Protein AF-A0A940DN61-F1 (afdb_monomer_lite)

Radius of gyration: 21.26 Å; chains: 1; bounding box: 75×39×38 Å

Organism: NCBI:txid2840765

Sequence (126 aa):
MKKNVLFRLLSAAACILMSAGCATTTDKINSLVDEAVENSGNLTPEEWAQRDSLLEEYLLEYESDQESYTPEEQEAIDKALGRYYGAQMREGIEQTKRGVQEFMERLPGFIDGFMEGVGMPLDSLQ

Secondary structure (DSSP, 8-state):
------------------------HHHHHHHHHHHHHHTGGG--HHHHHHHHHHHHHHHHHHHHTGGGS-HHHHHHHHHHHHHHHHHHHHTTPPP-HHHHHHHHTT-HHHHHHHHHHHT--GGGG-

pLDDT: mean 78.28, std 18.87, range [35.09, 95.62]

Structure (mmCIF, N/CA/C/O backbone):
data_AF-A0A940DN61-F1
#
_entry.id   AF-A0A940DN61-F1
#
loop_
_atom_site.group_PDB
_atom_site.id
_atom_site.type_symbol
_atom_site.label_atom_id
_atom_site.label_alt_id
_atom_site.label_comp_id
_atom_site.label_asym_id
_atom_site.label_entity_id
_atom_site.label_seq_id
_atom_site.pdbx_PDB_ins_code
_atom_site.Cartn_x
_atom_site.Cartn_y
_atom_site.Cartn_z
_atom_site.occupancy
_atom_site.B_iso_or_equiv
_atom_site.auth_seq_id
_atom_site.auth_comp_id
_atom_site.auth_asym_id
_atom_site.auth_atom_id
_atom_site.pdbx_PDB_model_num
ATOM 1 N N . MET A 1 1 ? -63.124 -27.432 20.016 1.00 35.09 1 MET A N 1
ATOM 2 C CA . MET A 1 1 ? -62.157 -28.515 20.306 1.00 35.09 1 MET A CA 1
ATOM 3 C C . MET A 1 1 ? -60.890 -28.270 19.494 1.00 35.09 1 MET A C 1
ATOM 5 O O . MET A 1 1 ? -61.020 -28.265 18.286 1.00 35.09 1 MET A O 1
ATOM 9 N N . LYS A 1 2 ? -59.735 -28.106 20.177 1.00 38.88 2 LYS A N 1
ATOM 10 C CA . LYS A 1 2 ? -58.353 -28.499 19.779 1.00 38.88 2 LYS A CA 1
ATOM 11 C C . LYS A 1 2 ? -57.810 -27.900 18.450 1.00 38.88 2 LYS A C 1
ATOM 13 O O . LYS A 1 2 ? -58.382 -28.170 17.415 1.00 38.88 2 LYS A O 1
ATOM 18 N N . LYS A 1 3 ? -56.678 -27.188 18.343 1.00 46.62 3 LYS A N 1
ATOM 19 C CA . LYS A 1 3 ? -55.450 -27.070 19.157 1.00 46.62 3 LYS A CA 1
ATOM 20 C C . LYS A 1 3 ? -54.560 -25.936 18.570 1.00 46.62 3 LYS A C 1
ATOM 22 O O . LYS A 1 3 ? -54.372 -25.920 17.363 1.00 46.62 3 LYS A O 1
ATOM 27 N N . ASN A 1 4 ? -53.973 -25.118 19.458 1.00 48.16 4 ASN A N 1
ATOM 28 C CA . ASN A 1 4 ? -52.628 -24.490 19.403 1.00 48.16 4 ASN A CA 1
ATOM 29 C C . ASN A 1 4 ? -52.390 -23.409 18.315 1.00 48.16 4 ASN A C 1
ATOM 31 O O . ASN A 1 4 ? -52.295 -23.732 17.144 1.00 48.16 4 ASN A O 1
ATOM 35 N N . VAL A 1 5 ? -52.320 -22.095 18.583 1.00 49.78 5 VAL A N 1
ATOM 36 C CA . VAL A 1 5 ? -51.393 -21.337 19.464 1.00 49.78 5 VAL A CA 1
ATOM 37 C C . VAL A 1 5 ? -49.931 -21.762 19.291 1.00 49.78 5 VAL A C 1
ATOM 39 O O . VAL A 1 5 ? -49.484 -22.602 20.059 1.00 49.78 5 VAL A O 1
ATOM 42 N N . LEU A 1 6 ? -49.211 -21.184 18.315 1.00 46.81 6 LEU A N 1
ATOM 43 C CA . LEU A 1 6 ? -47.784 -20.798 18.392 1.00 46.81 6 LEU A CA 1
ATOM 44 C C . LEU A 1 6 ? -47.286 -20.274 17.023 1.00 46.81 6 LEU A C 1
ATOM 46 O O . LEU A 1 6 ? -46.846 -21.049 16.190 1.00 46.81 6 LEU A O 1
ATOM 50 N N . PHE A 1 7 ? -47.334 -18.964 16.786 1.00 46.19 7 PHE A N 1
ATOM 51 C CA . PHE A 1 7 ? -46.160 -18.234 16.282 1.00 46.19 7 PHE A CA 1
ATOM 52 C C . PHE A 1 7 ? -46.416 -16.745 16.484 1.00 46.19 7 PHE A C 1
ATOM 54 O O . PHE A 1 7 ? -47.077 -16.053 15.716 1.00 46.19 7 PHE A O 1
ATOM 61 N N . ARG A 1 8 ? -46.004 -16.308 17.663 1.00 43.19 8 ARG A N 1
ATOM 62 C CA . ARG A 1 8 ? -46.017 -14.934 18.119 1.00 43.19 8 ARG A CA 1
ATOM 63 C C . ARG A 1 8 ? -44.639 -14.342 17.810 1.00 43.19 8 ARG A C 1
ATOM 65 O O . ARG A 1 8 ? -43.651 -15.044 17.979 1.00 43.19 8 ARG A O 1
ATOM 72 N N . LEU A 1 9 ? -44.647 -13.031 17.575 1.00 39.94 9 LEU A N 1
ATOM 73 C CA . LEU A 1 9 ? -43.598 -12.053 17.898 1.00 39.94 9 LEU A CA 1
ATOM 74 C C . LEU A 1 9 ? -42.557 -11.718 16.817 1.00 39.94 9 LEU A C 1
ATOM 76 O O . LEU A 1 9 ? -41.788 -12.557 16.375 1.00 39.94 9 LEU A O 1
ATOM 80 N N . LEU A 1 10 ? -42.518 -10.401 16.578 1.00 41.50 10 LEU A N 1
ATOM 81 C CA . LEU A 1 10 ? -41.344 -9.531 16.477 1.00 41.50 10 LEU A CA 1
ATOM 82 C C . LEU A 1 10 ? -40.360 -9.750 15.330 1.00 41.50 10 LEU A C 1
ATOM 84 O O . LEU A 1 10 ? -39.664 -10.750 15.268 1.00 41.50 10 LEU A O 1
ATOM 88 N N . SER A 1 11 ? -40.137 -8.678 14.573 1.00 44.06 11 SER A N 1
ATOM 89 C CA . SER A 1 11 ? -38.955 -7.809 14.746 1.00 44.06 11 SER A CA 1
ATOM 90 C C . SER A 1 11 ? -38.836 -6.959 13.476 1.00 44.06 11 SER A C 1
ATOM 92 O O . SER A 1 11 ? -38.683 -7.488 12.385 1.00 44.06 11 SER A O 1
ATOM 94 N N . ALA A 1 12 ? -39.270 -5.704 13.535 1.00 43.12 12 ALA A N 1
ATOM 95 C CA . ALA A 1 12 ? -38.398 -4.540 13.701 1.00 43.12 12 ALA A CA 1
ATOM 96 C C . ALA A 1 12 ? -37.741 -4.099 12.382 1.00 43.12 12 ALA A C 1
ATOM 98 O O . ALA A 1 12 ? -36.896 -4.782 11.822 1.00 43.12 12 ALA A O 1
ATOM 99 N N . ALA A 1 13 ? -38.181 -2.925 11.926 1.00 49.75 13 ALA A N 1
ATOM 100 C CA . ALA A 1 13 ? -37.389 -1.921 11.226 1.00 49.75 13 ALA A CA 1
ATOM 101 C C . ALA A 1 13 ? -36.265 -2.440 10.311 1.00 49.75 13 ALA A C 1
ATOM 103 O O . ALA A 1 13 ? -35.096 -2.437 10.682 1.00 49.75 13 ALA A O 1
ATOM 104 N N . ALA A 1 14 ? -36.601 -2.710 9.051 1.00 44.81 14 ALA A N 1
ATOM 105 C CA . ALA A 1 14 ? -35.632 -2.553 7.971 1.00 44.81 14 ALA A CA 1
ATOM 106 C C . ALA A 1 14 ? -35.465 -1.050 7.668 1.00 44.81 14 ALA A C 1
ATOM 108 O O . ALA A 1 14 ? -35.847 -0.561 6.610 1.00 44.81 14 ALA A O 1
ATOM 109 N N . CYS A 1 15 ? -34.930 -0.303 8.637 1.00 44.88 15 CYS A N 1
ATOM 110 C CA . CYS A 1 15 ? -34.240 0.951 8.363 1.00 44.88 15 CYS A CA 1
ATOM 111 C C . CYS A 1 15 ? -32.823 0.582 7.922 1.00 44.88 15 CYS A C 1
ATOM 113 O O . CYS A 1 15 ? -31.887 0.684 8.708 1.00 44.88 15 CYS A O 1
ATOM 115 N N . ILE A 1 16 ? -32.661 0.118 6.682 1.00 54.28 16 ILE A N 1
ATOM 116 C CA . ILE A 1 16 ? -31.341 0.142 6.053 1.00 54.28 16 ILE A CA 1
ATOM 117 C C . ILE A 1 16 ? -31.263 1.487 5.352 1.00 54.28 16 ILE A C 1
ATOM 119 O O . ILE A 1 16 ? -31.811 1.705 4.273 1.00 54.28 16 ILE A O 1
ATOM 123 N N . LEU A 1 17 ? -30.677 2.417 6.096 1.00 44.88 17 LEU A N 1
ATOM 124 C CA . LEU A 1 17 ? -30.254 3.728 5.653 1.00 44.88 17 LEU A CA 1
ATOM 125 C C . LEU A 1 17 ? -29.491 3.575 4.332 1.00 44.88 17 LEU A C 1
ATOM 127 O O . LEU A 1 17 ? -28.442 2.941 4.288 1.00 44.88 17 LEU A O 1
ATOM 131 N N . MET A 1 18 ? -30.011 4.181 3.265 1.00 46.22 18 MET A N 1
ATOM 132 C CA . MET A 1 18 ? -29.176 4.615 2.149 1.00 46.22 18 MET A CA 1
ATOM 133 C C . MET A 1 18 ? -28.267 5.720 2.696 1.00 46.22 18 MET A C 1
ATOM 135 O O . MET A 1 18 ? -28.642 6.893 2.700 1.00 46.22 18 MET A O 1
ATOM 139 N N . SER A 1 19 ? -27.099 5.355 3.220 1.00 46.16 19 SER A N 1
ATOM 140 C CA . SER A 1 19 ? -25.993 6.297 3.318 1.00 46.16 19 SER A CA 1
ATOM 141 C C . SER A 1 19 ? -25.544 6.594 1.890 1.00 46.16 19 SER A C 1
ATOM 143 O O . SER A 1 19 ? -25.211 5.698 1.118 1.00 46.16 19 SER A O 1
ATOM 145 N N . ALA A 1 20 ? -25.580 7.867 1.507 1.00 46.44 20 ALA A N 1
ATOM 146 C CA . ALA A 1 20 ? -24.767 8.352 0.406 1.00 46.44 20 ALA A CA 1
ATOM 147 C C . ALA A 1 20 ? -23.312 8.034 0.787 1.00 46.44 20 ALA A C 1
ATOM 149 O O . ALA A 1 20 ? -22.774 8.651 1.704 1.00 46.44 20 ALA A O 1
ATOM 150 N N . GLY A 1 21 ? -22.762 6.968 0.201 1.00 45.59 21 GLY A N 1
ATOM 151 C CA . GLY A 1 21 ? -21.515 6.349 0.635 1.00 45.59 21 GLY A CA 1
ATOM 152 C C . GLY A 1 21 ? -20.338 7.293 0.448 1.00 45.59 21 GLY A C 1
ATOM 153 O O . GLY A 1 21 ? -19.812 7.421 -0.653 1.00 45.59 21 GLY A O 1
ATOM 154 N N . CYS A 1 22 ? -19.925 7.955 1.524 1.00 60.53 22 CYS A N 1
ATOM 155 C CA . CYS A 1 22 ? -18.548 8.402 1.633 1.00 60.53 22 CYS A CA 1
ATOM 156 C C . CYS A 1 22 ? -17.715 7.116 1.727 1.00 60.53 22 CYS A C 1
ATOM 158 O O . CYS A 1 22 ? -17.942 6.332 2.648 1.00 60.53 22 CYS A O 1
ATOM 160 N N . ALA A 1 23 ? -16.858 6.847 0.740 1.00 74.88 23 ALA A N 1
ATOM 161 C CA . ALA A 1 23 ? -15.977 5.681 0.778 1.00 74.88 23 ALA A CA 1
ATOM 162 C C . ALA A 1 23 ? -15.107 5.751 2.042 1.00 74.88 23 ALA A C 1
ATOM 164 O O . ALA A 1 23 ? -14.569 6.821 2.353 1.00 74.88 23 ALA A O 1
ATOM 165 N N . THR A 1 24 ? -14.997 4.639 2.772 1.00 88.44 24 THR A N 1
ATOM 166 C CA . THR A 1 24 ? -14.134 4.575 3.959 1.00 88.44 24 THR A CA 1
ATOM 167 C C . THR A 1 24 ? -12.668 4.675 3.542 1.00 88.44 24 THR A C 1
ATOM 169 O O . THR A 1 24 ? -12.322 4.401 2.392 1.00 88.44 24 THR A O 1
ATOM 172 N N . THR A 1 25 ? -11.776 5.050 4.457 1.00 91.12 25 THR A N 1
ATOM 173 C CA . THR A 1 25 ? -10.326 5.037 4.194 1.00 91.12 25 THR A CA 1
ATOM 174 C C . THR A 1 25 ? -9.854 3.652 3.756 1.00 91.12 25 THR A C 1
ATOM 176 O O . THR A 1 25 ? -9.090 3.541 2.800 1.00 91.12 25 THR A O 1
ATOM 179 N N . THR A 1 26 ? -10.390 2.592 4.369 1.00 92.44 26 THR A N 1
ATOM 180 C CA . THR A 1 26 ? -10.152 1.201 3.964 1.00 92.44 26 THR A CA 1
ATOM 181 C C . THR A 1 26 ? -10.555 0.954 2.507 1.00 92.44 26 THR A C 1
ATOM 183 O O . THR A 1 26 ? -9.786 0.358 1.754 1.00 92.44 26 THR A O 1
ATOM 186 N N . ASP A 1 27 ? -11.718 1.448 2.066 1.00 93.38 27 ASP A N 1
ATOM 187 C CA . ASP A 1 27 ? -12.165 1.318 0.669 1.00 93.38 27 ASP A CA 1
ATOM 188 C C . ASP A 1 27 ? -11.263 2.097 -0.298 1.00 93.38 27 ASP A C 1
ATOM 190 O O . ASP A 1 27 ? -10.950 1.602 -1.384 1.00 93.38 27 ASP A O 1
ATOM 194 N N . LYS A 1 28 ? -10.832 3.308 0.089 1.00 94.31 28 LYS A N 1
ATOM 195 C CA . LYS A 1 28 ? -9.927 4.144 -0.718 1.00 94.31 28 LYS A CA 1
ATOM 196 C C . LYS A 1 28 ? -8.580 3.451 -0.925 1.00 94.31 28 LYS A C 1
ATOM 198 O O . LYS A 1 28 ? -8.113 3.368 -2.060 1.00 94.31 28 LYS A O 1
ATOM 203 N N . ILE A 1 29 ? -7.991 2.920 0.151 1.00 94.06 29 ILE A N 1
ATOM 204 C CA . ILE A 1 29 ? -6.720 2.184 0.105 1.00 94.06 29 ILE A CA 1
ATOM 205 C C . ILE A 1 29 ? -6.869 0.948 -0.780 1.00 94.06 29 ILE A C 1
ATOM 207 O O . ILE A 1 29 ? -6.104 0.791 -1.728 1.00 94.06 29 ILE A O 1
ATOM 211 N N . ASN A 1 30 ? -7.876 0.105 -0.534 1.00 94.25 30 ASN A N 1
ATOM 212 C CA . ASN A 1 30 ? -8.079 -1.107 -1.331 1.00 94.25 30 ASN A CA 1
ATOM 213 C C . ASN A 1 30 ? -8.271 -0.796 -2.818 1.00 94.25 30 ASN A C 1
ATOM 215 O O . ASN A 1 30 ? -7.627 -1.423 -3.652 1.00 94.25 30 ASN A O 1
ATOM 219 N N . SER A 1 31 ? -9.080 0.212 -3.152 1.00 95.50 31 SER A N 1
ATOM 220 C CA . SER A 1 31 ? -9.328 0.592 -4.548 1.00 95.50 31 SER A CA 1
ATOM 221 C C . SER A 1 31 ? -8.057 1.079 -5.251 1.00 95.50 31 SER A C 1
ATOM 223 O O . SER A 1 31 ? -7.790 0.679 -6.382 1.00 95.50 31 SER A O 1
ATOM 225 N N . LEU A 1 32 ? -7.253 1.912 -4.576 1.00 95.62 32 LEU A N 1
ATOM 226 C CA . LEU A 1 32 ? -5.971 2.391 -5.100 1.00 95.62 32 LEU A CA 1
ATOM 227 C C . LEU A 1 32 ? -5.008 1.226 -5.364 1.00 95.62 32 LEU A C 1
ATOM 229 O O . LEU A 1 32 ? -4.359 1.176 -6.411 1.00 95.62 32 LEU A O 1
ATOM 233 N N . VAL A 1 33 ? -4.924 0.291 -4.414 1.00 94.81 33 VAL A N 1
ATOM 234 C CA . VAL A 1 33 ? -4.058 -0.886 -4.513 1.00 94.81 33 VAL A CA 1
ATOM 235 C C . VAL A 1 33 ? -4.526 -1.827 -5.614 1.00 94.81 33 VAL A C 1
ATOM 237 O O . VAL A 1 33 ? -3.698 -2.260 -6.411 1.00 94.81 33 VAL A O 1
ATOM 240 N N . ASP A 1 34 ? -5.820 -2.130 -5.694 1.00 95.50 34 ASP A N 1
ATOM 241 C CA . ASP A 1 34 ? -6.378 -2.998 -6.733 1.00 95.50 34 ASP A CA 1
ATOM 242 C C . ASP A 1 34 ? -6.074 -2.445 -8.126 1.00 95.50 34 ASP A C 1
ATOM 244 O O . ASP A 1 34 ? -5.515 -3.158 -8.960 1.00 95.50 34 ASP A O 1
ATOM 248 N N . GLU A 1 35 ? -6.323 -1.152 -8.348 1.00 94.38 35 GLU A N 1
ATOM 249 C CA . GLU A 1 35 ? -6.023 -0.503 -9.624 1.00 94.38 35 GLU A CA 1
ATOM 250 C C . GLU A 1 35 ? -4.524 -0.571 -9.964 1.00 94.38 35 GLU A C 1
ATOM 252 O O . GLU A 1 35 ? -4.154 -0.840 -11.111 1.00 94.38 35 GLU A O 1
ATOM 257 N N . ALA A 1 36 ? -3.653 -0.345 -8.975 1.00 93.19 36 ALA A N 1
ATOM 258 C CA . ALA A 1 36 ? -2.207 -0.381 -9.162 1.00 93.19 36 ALA A CA 1
ATOM 259 C C . ALA A 1 36 ? -1.688 -1.795 -9.460 1.00 93.19 36 ALA A C 1
ATOM 261 O O . ALA A 1 36 ? -0.845 -1.977 -10.337 1.00 93.19 36 ALA A O 1
ATOM 262 N N . VAL A 1 37 ? -2.195 -2.802 -8.747 1.00 93.31 37 VAL A N 1
ATOM 263 C CA . VAL A 1 37 ? -1.783 -4.203 -8.893 1.00 93.31 37 VAL A CA 1
ATOM 264 C C . VAL A 1 37 ? -2.269 -4.778 -10.223 1.00 93.31 37 VAL A C 1
ATOM 266 O O . VAL A 1 37 ? -1.503 -5.484 -10.880 1.00 93.31 37 VAL A O 1
ATOM 269 N N . GLU A 1 38 ? -3.501 -4.471 -10.641 1.00 94.12 38 GLU A N 1
ATOM 270 C CA . GLU A 1 38 ? -4.062 -4.920 -11.924 1.00 94.12 38 GLU A CA 1
ATOM 271 C C . GLU A 1 38 ? -3.323 -4.320 -13.126 1.00 94.12 38 GLU A C 1
ATOM 273 O O . GLU A 1 38 ? -3.149 -4.990 -14.147 1.00 94.12 38 GLU A O 1
ATOM 278 N N . ASN A 1 39 ? -2.856 -3.074 -13.003 1.00 93.00 39 ASN A N 1
ATOM 279 C CA . ASN A 1 39 ? -2.210 -2.341 -14.090 1.00 93.00 39 ASN A CA 1
ATOM 280 C C . ASN A 1 39 ? -0.687 -2.234 -13.950 1.00 93.00 39 ASN A C 1
ATOM 282 O O . ASN A 1 39 ? -0.070 -1.500 -14.720 1.00 93.00 39 ASN A O 1
ATOM 286 N N . SER A 1 40 ? -0.070 -2.963 -13.014 1.00 90.12 40 SER A N 1
ATOM 287 C CA . SER A 1 40 ? 1.315 -2.736 -12.573 1.00 90.12 40 SER A CA 1
ATOM 288 C C . SER A 1 40 ? 2.329 -2.673 -13.719 1.00 90.12 40 SER A C 1
ATOM 290 O O . SER A 1 40 ? 3.144 -1.756 -13.764 1.00 90.12 40 SER A O 1
ATOM 292 N N . GLY A 1 41 ? 2.222 -3.583 -14.692 1.00 89.75 41 GLY A N 1
ATOM 293 C CA . GLY A 1 41 ? 3.127 -3.656 -15.847 1.00 89.75 41 GLY A CA 1
ATOM 294 C C . GLY A 1 41 ? 2.953 -2.544 -16.891 1.00 89.75 41 GLY A C 1
ATOM 295 O O . GLY A 1 41 ? 3.723 -2.483 -17.848 1.00 89.75 41 GLY A O 1
ATOM 296 N N . ASN A 1 42 ? 1.946 -1.682 -16.734 1.00 93.56 42 ASN A N 1
ATOM 297 C CA . ASN A 1 42 ? 1.674 -0.547 -17.617 1.00 93.56 42 ASN A CA 1
ATOM 298 C C . ASN A 1 42 ? 1.950 0.809 -16.954 1.00 93.56 42 ASN A C 1
ATOM 300 O O . ASN A 1 42 ? 1.882 1.824 -17.645 1.00 93.56 42 ASN A O 1
ATOM 304 N N . LEU A 1 43 ? 2.234 0.836 -15.648 1.00 92.25 43 LEU A N 1
ATOM 305 C CA . LEU A 1 43 ? 2.448 2.074 -14.905 1.00 92.25 43 LEU A CA 1
ATOM 306 C C . LEU A 1 43 ? 3.870 2.608 -15.099 1.00 92.25 43 LEU A C 1
ATOM 308 O O . LEU A 1 43 ? 4.853 1.874 -14.965 1.00 92.25 43 LEU A O 1
ATOM 312 N N . THR A 1 44 ? 3.993 3.907 -15.364 1.00 93.50 44 THR A N 1
ATOM 313 C CA . THR A 1 44 ? 5.294 4.589 -15.370 1.00 93.50 44 THR A CA 1
ATOM 314 C C . THR A 1 44 ? 5.793 4.856 -13.944 1.00 93.50 44 THR A C 1
ATOM 316 O O . THR A 1 44 ? 5.005 4.871 -12.994 1.00 93.50 44 THR A O 1
ATOM 319 N N . PRO A 1 45 ? 7.097 5.129 -13.752 1.00 91.25 45 PRO A N 1
ATOM 320 C CA . PRO A 1 45 ? 7.621 5.538 -12.448 1.00 91.25 45 PRO A CA 1
ATOM 321 C C . PRO A 1 45 ? 6.907 6.762 -11.851 1.00 91.25 45 PRO A C 1
ATOM 323 O O . PRO A 1 45 ? 6.666 6.814 -10.648 1.00 91.25 45 PRO A O 1
ATOM 326 N N . GLU A 1 46 ? 6.519 7.739 -12.673 1.00 92.12 46 GLU A N 1
ATOM 327 C CA . GLU A 1 46 ? 5.763 8.913 -12.222 1.00 92.12 46 GLU A CA 1
ATOM 328 C C . GLU A 1 46 ? 4.334 8.561 -11.791 1.00 92.12 46 GLU A C 1
ATOM 330 O O . GLU A 1 46 ? 3.785 9.195 -10.890 1.00 92.12 46 GLU A O 1
ATOM 335 N N . GLU A 1 47 ? 3.711 7.578 -12.437 1.00 94.19 47 GLU A N 1
ATOM 336 C CA . GLU A 1 47 ? 2.382 7.086 -12.071 1.00 94.19 47 GLU A CA 1
ATOM 337 C C . GLU A 1 47 ? 2.407 6.269 -10.775 1.00 94.19 47 GLU A C 1
ATOM 339 O O . GLU A 1 47 ? 1.441 6.321 -10.010 1.00 94.19 47 GLU A O 1
ATOM 344 N N . TRP A 1 48 ? 3.509 5.568 -10.499 1.00 92.44 48 TRP A N 1
ATOM 345 C CA . TRP A 1 48 ? 3.773 4.964 -9.192 1.00 92.44 48 TRP A CA 1
ATOM 346 C C . TRP A 1 48 ? 3.966 6.025 -8.110 1.00 92.44 48 TRP A C 1
ATOM 348 O O . TRP A 1 48 ? 3.288 5.973 -7.091 1.00 92.44 48 TRP A O 1
ATOM 358 N N . ALA A 1 49 ? 4.787 7.049 -8.358 1.00 90.69 49 ALA A N 1
ATOM 359 C CA . ALA A 1 49 ? 5.025 8.121 -7.387 1.00 90.69 49 ALA A CA 1
ATOM 360 C C . ALA A 1 49 ? 3.746 8.909 -7.026 1.00 90.69 49 ALA A C 1
ATOM 362 O O . ALA A 1 49 ? 3.559 9.337 -5.884 1.00 90.69 49 ALA A O 1
ATOM 363 N N . GLN A 1 50 ? 2.839 9.096 -7.991 1.00 92.06 50 GLN A N 1
ATOM 364 C CA . GLN A 1 50 ? 1.522 9.693 -7.735 1.00 92.06 50 GLN A CA 1
ATOM 365 C C . GLN A 1 50 ? 0.671 8.820 -6.810 1.00 92.06 50 GLN A C 1
ATOM 367 O O . GLN A 1 50 ? 0.028 9.337 -5.897 1.00 92.06 50 GLN A O 1
ATOM 372 N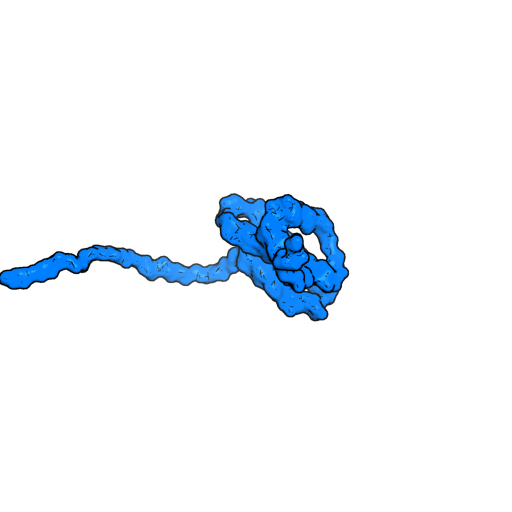 N . ARG A 1 51 ? 0.681 7.502 -7.026 1.00 93.06 51 ARG A N 1
ATOM 373 C CA . ARG A 1 51 ? -0.039 6.549 -6.177 1.00 93.06 51 ARG A CA 1
ATOM 374 C C . ARG A 1 51 ? 0.575 6.456 -4.787 1.00 93.06 51 ARG A C 1
ATOM 376 O O . ARG A 1 51 ? -0.181 6.442 -3.828 1.00 93.06 51 ARG A O 1
ATOM 383 N N . ASP A 1 52 ? 1.900 6.514 -4.666 1.00 91.06 52 ASP A N 1
ATOM 384 C CA . ASP A 1 52 ? 2.584 6.589 -3.370 1.00 91.06 52 ASP A CA 1
ATOM 385 C C . ASP A 1 52 ? 2.119 7.812 -2.575 1.00 91.06 52 ASP A C 1
ATOM 387 O O . ASP A 1 52 ? 1.786 7.699 -1.400 1.00 91.06 52 ASP A O 1
ATOM 391 N N . SER A 1 53 ? 2.005 8.967 -3.238 1.00 90.88 53 SER A N 1
ATOM 392 C CA . SER A 1 53 ? 1.530 10.200 -2.597 1.00 90.88 53 SER A CA 1
ATOM 393 C C . SER A 1 53 ? 0.079 10.081 -2.107 1.00 90.88 53 SER A C 1
ATOM 395 O O . SER A 1 53 ? -0.242 10.534 -1.011 1.00 90.88 53 SER A O 1
ATOM 397 N N . LEU A 1 54 ? -0.800 9.456 -2.900 1.00 93.12 54 LEU A N 1
ATOM 398 C CA . LEU A 1 54 ? -2.193 9.204 -2.505 1.00 93.12 54 LEU A CA 1
ATOM 399 C C . LEU A 1 54 ? -2.288 8.179 -1.371 1.00 93.12 54 LEU A C 1
ATOM 401 O O . LEU A 1 54 ? -3.089 8.342 -0.453 1.00 93.12 54 LEU A O 1
ATOM 405 N N . LEU A 1 55 ? -1.465 7.132 -1.421 1.00 92.00 55 LEU A N 1
ATOM 406 C CA . LEU A 1 55 ? -1.418 6.112 -0.385 1.00 92.00 55 LEU A CA 1
ATOM 407 C C . LEU A 1 55 ? -0.942 6.708 0.944 1.00 92.00 55 LEU A C 1
ATOM 409 O O . LEU A 1 55 ? -1.555 6.440 1.972 1.00 92.00 55 LEU A O 1
ATOM 413 N N . GLU A 1 56 ? 0.091 7.556 0.929 1.00 89.94 56 GLU A N 1
ATOM 414 C CA . GLU A 1 56 ? 0.552 8.290 2.114 1.00 89.94 56 GLU A CA 1
ATOM 415 C C . GLU A 1 56 ? -0.554 9.181 2.702 1.00 89.94 56 GLU A C 1
ATOM 417 O O . GLU A 1 56 ? -0.740 9.193 3.917 1.00 89.94 56 GLU A O 1
ATOM 422 N N . GLU A 1 57 ? -1.336 9.879 1.871 1.00 91.00 57 GLU A N 1
ATOM 423 C CA . GLU A 1 57 ? -2.480 10.676 2.338 1.00 91.00 57 GLU A CA 1
ATOM 424 C C . GLU A 1 57 ? -3.520 9.812 3.070 1.00 91.00 57 GLU A C 1
ATOM 426 O O . GLU A 1 57 ? -3.966 10.166 4.164 1.00 91.00 57 GLU A O 1
ATOM 431 N N . TYR A 1 58 ? -3.876 8.655 2.506 1.00 91.62 58 TYR A N 1
ATOM 432 C CA . TYR A 1 58 ? -4.843 7.747 3.128 1.00 91.62 58 TYR A CA 1
ATOM 433 C C . TYR A 1 58 ? -4.295 7.083 4.392 1.00 91.62 58 TYR A C 1
ATOM 435 O O . TYR A 1 58 ? -5.043 6.869 5.346 1.00 91.62 58 TYR A O 1
ATOM 443 N N . LEU A 1 59 ? -2.995 6.792 4.437 1.00 89.44 59 LEU A N 1
ATOM 444 C 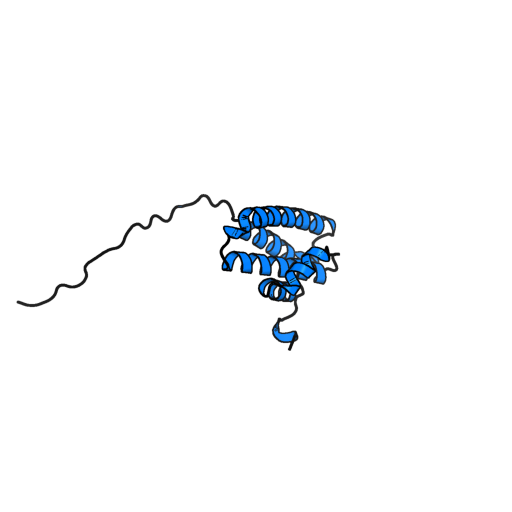CA . LEU A 1 59 ? -2.354 6.261 5.636 1.00 89.44 59 LEU A CA 1
ATOM 445 C C . LEU A 1 59 ? -2.301 7.289 6.761 1.00 89.44 59 LEU A C 1
ATOM 447 O O . LEU A 1 59 ? -2.546 6.924 7.905 1.00 89.44 59 LEU A O 1
ATOM 451 N N . LEU A 1 60 ? -2.087 8.570 6.458 1.00 89.12 60 LEU A N 1
ATOM 452 C CA . LEU A 1 60 ? -2.195 9.631 7.460 1.00 89.12 60 LEU A CA 1
ATOM 453 C C . LEU A 1 60 ? -3.625 9.748 8.016 1.00 89.12 60 LEU A C 1
ATOM 455 O O . LEU A 1 60 ? -3.793 9.946 9.219 1.00 89.12 60 LEU A O 1
ATOM 459 N N . GLU A 1 61 ? -4.655 9.599 7.171 1.00 89.38 61 GLU A N 1
ATOM 460 C CA . GLU A 1 61 ? -6.059 9.538 7.613 1.00 89.38 61 GLU A CA 1
ATOM 461 C C . GLU A 1 61 ? -6.284 8.337 8.551 1.00 89.38 61 GLU A C 1
ATOM 463 O O . GLU A 1 61 ? -6.827 8.507 9.644 1.00 89.38 61 GLU A O 1
ATOM 468 N N . TYR A 1 62 ? -5.797 7.150 8.174 1.00 87.19 62 TYR A N 1
ATOM 469 C CA . TYR A 1 62 ? -5.861 5.932 8.989 1.00 87.19 62 TYR A CA 1
ATOM 470 C C . TYR A 1 62 ? -5.133 6.072 10.335 1.00 87.19 62 TYR A C 1
ATOM 472 O O . TYR A 1 62 ? -5.727 5.819 11.380 1.00 87.19 62 TYR A O 1
ATOM 480 N N . GLU A 1 63 ? -3.877 6.524 10.335 1.00 87.38 63 GLU A N 1
ATOM 481 C CA . GLU A 1 63 ? -3.058 6.694 11.543 1.00 87.38 63 GLU A CA 1
ATOM 482 C C . GLU A 1 63 ? -3.653 7.729 12.506 1.00 87.38 63 GLU A C 1
ATOM 484 O O . GLU A 1 63 ? -3.542 7.584 13.724 1.00 87.38 63 GLU A O 1
ATOM 489 N N . SER A 1 64 ? -4.314 8.766 11.976 1.00 88.31 64 SER A N 1
ATOM 490 C CA . SER A 1 64 ? -4.923 9.821 12.792 1.00 88.31 64 SER A CA 1
ATOM 491 C C . SER A 1 64 ? -6.143 9.366 13.600 1.00 88.31 64 SER A C 1
ATOM 493 O O . SER A 1 64 ? -6.473 10.009 14.598 1.00 88.31 64 SER A O 1
ATOM 495 N N . ASP A 1 65 ? -6.787 8.266 13.197 1.00 87.56 65 ASP A N 1
ATOM 496 C CA . ASP A 1 65 ? -8.003 7.734 13.824 1.00 87.56 65 ASP A CA 1
ATOM 497 C C . ASP A 1 65 ? -7.969 6.202 13.942 1.00 87.56 65 ASP A C 1
ATOM 499 O O . ASP A 1 65 ? -8.991 5.526 13.836 1.00 87.56 65 ASP A O 1
ATOM 503 N N . GLN A 1 66 ? -6.780 5.627 14.147 1.00 82.50 66 GLN A N 1
ATOM 504 C CA . GLN A 1 66 ? -6.560 4.178 14.085 1.00 82.50 66 GLN A CA 1
ATOM 505 C C . GLN A 1 66 ? -7.440 3.384 15.074 1.00 82.50 66 GLN A C 1
ATOM 507 O O . GLN A 1 66 ? -7.841 2.255 14.787 1.00 82.50 66 GLN A O 1
ATOM 512 N N . GLU A 1 67 ? -7.782 3.976 16.224 1.00 85.88 67 GLU A N 1
ATOM 513 C CA . GLU A 1 67 ? -8.646 3.364 17.248 1.00 85.88 67 GLU A CA 1
ATOM 514 C C . GLU A 1 67 ? -10.101 3.167 16.788 1.00 85.88 67 GLU A C 1
ATOM 516 O O . GLU A 1 67 ? -10.830 2.377 17.391 1.00 85.88 67 GLU A O 1
ATOM 521 N N . SER A 1 68 ? -10.533 3.869 15.735 1.00 88.19 68 SER A N 1
ATOM 522 C CA . SER A 1 68 ? -11.877 3.732 15.163 1.00 88.19 68 SER A CA 1
ATOM 523 C C . SER A 1 68 ? -12.035 2.510 14.253 1.00 88.19 68 SER A C 1
ATOM 525 O O . SER A 1 68 ? -13.166 2.104 13.981 1.00 88.19 68 SER A O 1
ATOM 527 N N . TYR A 1 69 ? -10.923 1.911 13.812 1.00 87.56 69 TYR A N 1
ATOM 528 C CA . TYR A 1 69 ? -10.919 0.795 12.871 1.00 87.56 69 TYR A CA 1
ATOM 529 C C . TYR A 1 69 ? -11.072 -0.532 13.605 1.00 87.56 69 TYR A C 1
ATOM 531 O O . TYR A 1 69 ? -10.428 -0.799 14.625 1.00 87.56 69 TYR A O 1
ATOM 539 N N . THR A 1 70 ? -11.912 -1.395 13.050 1.00 92.25 70 THR A N 1
ATOM 540 C CA . THR A 1 70 ? -12.052 -2.778 13.501 1.00 92.25 70 THR A CA 1
ATOM 541 C C . THR A 1 70 ? -10.795 -3.593 13.178 1.00 92.25 70 THR A C 1
ATOM 543 O O . THR A 1 70 ? -10.071 -3.259 12.236 1.00 92.25 70 THR A O 1
ATOM 546 N N . PRO A 1 71 ? -10.524 -4.688 13.912 1.00 91.12 71 PRO A N 1
ATOM 547 C CA . PRO A 1 71 ? -9.427 -5.594 13.576 1.00 91.12 71 PRO A CA 1
ATOM 548 C C . PRO A 1 71 ? -9.470 -6.079 12.120 1.00 91.12 71 PRO A C 1
ATOM 550 O O . PRO A 1 71 ? -8.430 -6.176 11.478 1.00 91.12 71 PRO A O 1
ATOM 553 N N . GLU A 1 72 ? -10.666 -6.330 11.582 1.00 90.88 72 GLU A N 1
ATOM 554 C CA . GLU A 1 72 ? -10.860 -6.764 10.198 1.00 90.88 72 GLU A CA 1
ATOM 555 C C . GLU A 1 72 ? -10.479 -5.674 9.182 1.00 90.88 72 GLU A C 1
ATOM 557 O O . GLU A 1 72 ? -9.893 -5.971 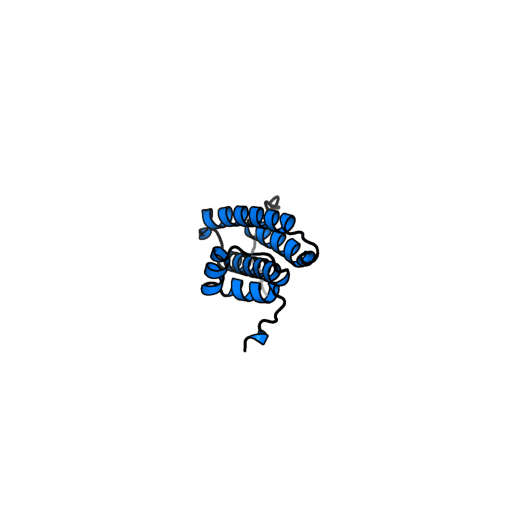8.142 1.00 90.88 72 GLU A O 1
ATOM 562 N N . GLU A 1 73 ? -10.783 -4.407 9.472 1.00 91.44 73 GLU A N 1
ATOM 563 C CA . GLU A 1 73 ? -10.373 -3.282 8.622 1.00 91.44 73 GLU A CA 1
ATOM 564 C C . GLU A 1 73 ? -8.861 -3.053 8.675 1.00 91.44 73 GLU A C 1
ATOM 566 O O . GLU A 1 73 ? -8.250 -2.797 7.639 1.00 91.44 73 GLU A O 1
ATOM 571 N N . GLN A 1 74 ? -8.250 -3.190 9.855 1.00 90.88 74 GLN A N 1
ATOM 572 C CA . GLN A 1 74 ? -6.796 -3.097 10.016 1.00 90.88 74 GLN A CA 1
ATOM 573 C C . GLN A 1 74 ? -6.087 -4.209 9.230 1.00 90.88 74 GLN A C 1
ATOM 575 O O . GLN A 1 74 ? -5.169 -3.928 8.464 1.00 90.88 74 GLN A O 1
ATOM 580 N N . GLU A 1 75 ? -6.569 -5.452 9.327 1.00 91.38 75 GLU A N 1
ATOM 581 C CA . GLU A 1 75 ? -6.040 -6.581 8.554 1.00 91.38 75 GLU A CA 1
ATOM 582 C C . GLU A 1 75 ? -6.198 -6.367 7.038 1.00 91.38 75 GLU A C 1
ATOM 584 O O . GLU A 1 75 ? -5.286 -6.672 6.265 1.00 91.38 75 GLU A O 1
ATOM 589 N N . ALA A 1 76 ? -7.329 -5.803 6.599 1.00 91.94 76 ALA A N 1
ATOM 590 C CA . A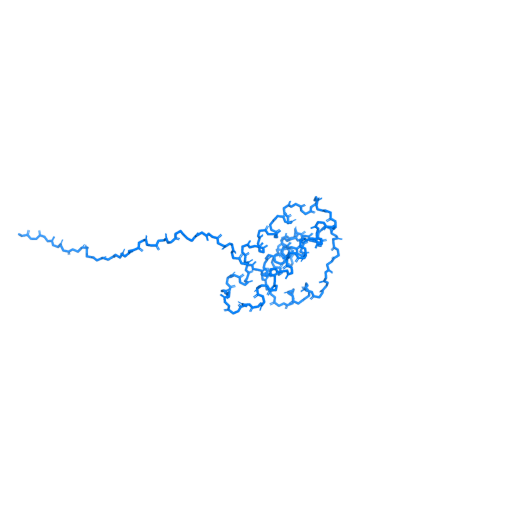LA A 1 76 ? -7.551 -5.474 5.194 1.00 91.94 76 ALA A CA 1
ATOM 591 C C . ALA A 1 76 ? -6.566 -4.406 4.686 1.00 91.94 76 ALA A C 1
ATOM 593 O O . ALA A 1 76 ? -6.028 -4.552 3.587 1.00 91.94 76 ALA A O 1
ATOM 594 N N . ILE A 1 77 ? -6.298 -3.366 5.484 1.00 92.19 77 ILE A N 1
ATOM 595 C CA . ILE A 1 77 ? -5.297 -2.338 5.166 1.00 92.19 77 ILE A CA 1
ATOM 596 C C . ILE A 1 77 ? -3.902 -2.963 5.095 1.00 92.19 77 ILE A C 1
ATOM 598 O O . ILE A 1 77 ? -3.204 -2.764 4.101 1.00 92.19 77 ILE A O 1
ATOM 602 N N . ASP A 1 78 ? -3.518 -3.772 6.083 1.00 91.69 78 ASP A N 1
ATOM 603 C CA . ASP A 1 78 ? -2.216 -4.443 6.105 1.00 91.69 78 ASP A CA 1
ATOM 604 C C . ASP A 1 78 ? -2.012 -5.291 4.848 1.00 91.69 78 ASP A C 1
ATOM 606 O O . ASP A 1 78 ? -0.979 -5.194 4.177 1.00 91.69 78 ASP A O 1
ATOM 610 N N . LYS A 1 79 ? -3.026 -6.080 4.478 1.00 93.88 79 LYS A N 1
ATOM 611 C CA . LYS A 1 79 ? -2.999 -6.900 3.268 1.00 93.88 79 LYS A CA 1
ATOM 612 C C . LYS A 1 79 ? -2.914 -6.068 1.992 1.00 93.88 79 LYS A C 1
ATOM 614 O O . LYS A 1 79 ? -2.150 -6.417 1.088 1.00 93.88 79 LYS A O 1
ATOM 619 N N . ALA A 1 80 ? -3.651 -4.964 1.906 1.00 94.12 80 ALA A N 1
ATOM 620 C CA . ALA A 1 80 ? -3.576 -4.054 0.767 1.00 94.12 80 ALA A CA 1
ATOM 621 C C . ALA A 1 80 ? -2.168 -3.456 0.618 1.00 94.12 80 ALA A C 1
ATOM 623 O O . ALA A 1 80 ? -1.590 -3.495 -0.470 1.00 94.12 80 ALA A O 1
ATOM 624 N N . LEU A 1 81 ? -1.571 -2.988 1.715 1.00 92.12 81 LEU A N 1
ATOM 625 C CA . LEU A 1 81 ? -0.204 -2.464 1.716 1.00 92.12 81 LEU A CA 1
ATOM 626 C C . LEU A 1 81 ? 0.802 -3.513 1.255 1.00 92.12 81 LEU A C 1
ATOM 628 O O . LEU A 1 81 ? 1.635 -3.226 0.394 1.00 92.12 81 LEU A O 1
ATOM 632 N N . GLY A 1 82 ? 0.680 -4.742 1.760 1.00 92.19 82 GLY A N 1
ATOM 633 C CA . GLY A 1 82 ? 1.469 -5.870 1.285 1.00 92.19 82 GLY A CA 1
ATOM 634 C C . GLY A 1 82 ? 1.396 -5.998 -0.237 1.00 92.19 82 GLY A C 1
ATOM 635 O O . GLY A 1 82 ? 2.423 -5.927 -0.915 1.00 92.19 82 GLY A O 1
ATOM 636 N N . ARG A 1 83 ? 0.182 -6.112 -0.792 1.00 94.56 83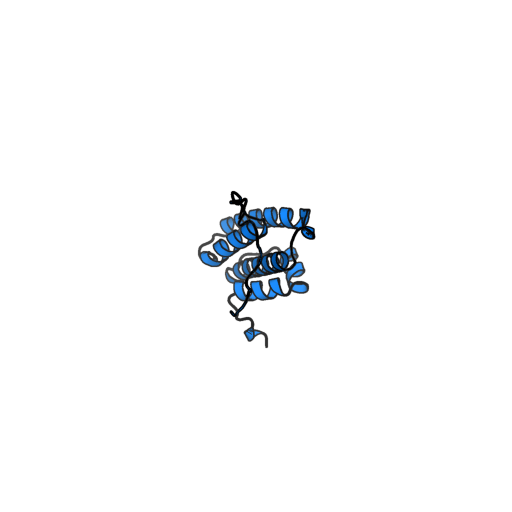 ARG A N 1
ATOM 637 C CA . ARG A 1 83 ? -0.044 -6.285 -2.241 1.00 94.56 83 ARG A CA 1
ATOM 638 C C . ARG A 1 83 ? 0.573 -5.165 -3.066 1.00 94.56 83 ARG A C 1
ATOM 640 O O . ARG A 1 83 ? 1.195 -5.440 -4.093 1.00 94.56 83 ARG A O 1
ATOM 647 N N . TYR A 1 84 ? 0.438 -3.927 -2.604 1.00 93.56 84 TYR A N 1
ATOM 648 C CA . TYR A 1 84 ? 0.986 -2.753 -3.272 1.00 93.56 84 TYR A CA 1
ATOM 649 C C . TYR A 1 84 ? 2.516 -2.797 -3.356 1.00 93.56 84 TYR A C 1
ATOM 651 O O . TYR A 1 84 ? 3.087 -2.744 -4.446 1.00 93.56 84 TYR A O 1
ATOM 659 N N . TYR A 1 85 ? 3.188 -2.990 -2.219 1.00 91.38 85 TYR A N 1
ATOM 660 C CA . TYR A 1 85 ? 4.650 -3.060 -2.158 1.00 91.38 85 TYR A CA 1
ATOM 661 C C . TYR A 1 85 ? 5.214 -4.307 -2.850 1.00 91.38 85 TYR A C 1
ATOM 663 O O . TYR A 1 85 ? 6.285 -4.264 -3.466 1.00 91.38 85 TYR A O 1
ATOM 671 N N . GLY A 1 86 ? 4.477 -5.418 -2.817 1.00 91.44 86 GLY A N 1
ATOM 672 C CA . GLY A 1 86 ? 4.809 -6.611 -3.587 1.00 91.44 86 GLY A CA 1
ATOM 673 C C . GLY A 1 86 ? 4.763 -6.350 -5.096 1.00 91.44 86 GLY A C 1
ATOM 674 O O . GLY A 1 86 ? 5.687 -6.736 -5.814 1.00 91.44 86 GLY A O 1
ATOM 675 N N . ALA A 1 87 ? 3.744 -5.632 -5.579 1.00 92.75 87 ALA A N 1
ATOM 676 C CA . ALA A 1 87 ? 3.652 -5.247 -6.986 1.00 92.75 87 ALA A CA 1
ATOM 677 C C . ALA A 1 87 ? 4.776 -4.281 -7.387 1.00 92.75 87 ALA A C 1
ATOM 679 O O . ALA A 1 87 ? 5.422 -4.502 -8.408 1.00 92.75 87 ALA A O 1
ATOM 680 N N . GLN A 1 88 ? 5.099 -3.284 -6.557 1.00 90.94 88 GLN A N 1
ATOM 681 C CA . GLN A 1 88 ? 6.262 -2.420 -6.786 1.00 90.94 88 GLN A CA 1
ATOM 682 C C . GLN A 1 88 ? 7.565 -3.225 -6.892 1.00 90.94 88 GLN A C 1
ATOM 684 O O . GLN A 1 88 ? 8.366 -2.982 -7.794 1.00 90.94 88 GLN A O 1
ATOM 689 N N . MET A 1 89 ? 7.767 -4.224 -6.022 1.00 89.00 89 MET A N 1
ATOM 690 C CA . MET A 1 89 ? 8.927 -5.119 -6.108 1.00 89.00 89 MET A CA 1
ATOM 691 C C . MET A 1 89 ? 8.958 -5.894 -7.427 1.00 89.00 89 MET A C 1
ATOM 693 O O . MET A 1 89 ? 10.013 -5.980 -8.055 1.00 89.00 89 MET A O 1
ATOM 697 N N . ARG A 1 90 ? 7.817 -6.457 -7.837 1.00 90.19 90 ARG A N 1
ATOM 698 C CA . ARG A 1 90 ? 7.680 -7.217 -9.085 1.00 90.19 90 ARG A CA 1
ATOM 699 C C . ARG A 1 90 ? 8.046 -6.375 -10.307 1.00 90.19 90 ARG A C 1
ATOM 701 O O . ARG A 1 90 ? 8.736 -6.875 -11.190 1.00 90.19 90 ARG A O 1
ATOM 708 N N . GLU A 1 91 ? 7.635 -5.110 -10.323 1.00 89.38 91 GLU A N 1
ATOM 709 C CA . GLU A 1 91 ? 7.926 -4.171 -11.415 1.00 89.38 91 GLU A CA 1
ATOM 710 C C . GLU A 1 91 ? 9.300 -3.480 -11.288 1.00 89.38 91 GLU A C 1
ATOM 712 O O . GLU A 1 91 ? 9.695 -2.708 -12.160 1.00 89.38 91 GLU A O 1
ATOM 717 N N . GLY A 1 92 ? 10.062 -3.751 -10.222 1.00 87.44 92 GLY A N 1
ATOM 718 C CA . GLY A 1 92 ? 11.381 -3.150 -10.001 1.00 87.44 92 GLY A CA 1
ATOM 719 C C . GLY A 1 92 ? 11.344 -1.665 -9.623 1.00 87.44 92 GLY A C 1
ATOM 720 O O . GLY A 1 92 ? 12.327 -0.956 -9.843 1.00 87.44 92 GLY A O 1
ATOM 721 N N . ILE A 1 93 ? 10.232 -1.194 -9.058 1.00 87.00 93 ILE A N 1
ATOM 722 C CA . ILE A 1 93 ? 10.079 0.167 -8.538 1.00 87.00 93 ILE A CA 1
ATOM 723 C C . ILE A 1 93 ? 10.818 0.282 -7.202 1.00 87.00 93 ILE A C 1
ATOM 725 O O . ILE A 1 93 ? 10.699 -0.581 -6.328 1.00 87.00 93 ILE A O 1
ATOM 729 N N . GLU A 1 94 ? 11.612 1.344 -7.042 1.00 77.56 94 GLU A N 1
ATOM 730 C CA . GLU A 1 94 ? 12.314 1.604 -5.786 1.00 77.56 94 GLU A CA 1
ATOM 731 C C . GLU A 1 94 ? 11.315 1.942 -4.680 1.00 77.56 94 GLU A C 1
ATOM 733 O O . GLU A 1 94 ? 10.573 2.914 -4.761 1.00 77.56 94 GLU A O 1
ATOM 738 N N . GLN A 1 95 ? 11.329 1.135 -3.622 1.00 68.81 95 GLN A N 1
ATOM 739 C CA . GLN A 1 95 ? 10.432 1.295 -2.485 1.00 68.81 95 GLN A CA 1
ATOM 740 C C . GLN A 1 95 ? 11.113 2.066 -1.359 1.00 68.81 95 GLN A C 1
ATOM 742 O O . GLN A 1 95 ? 12.308 1.886 -1.079 1.00 68.81 95 GLN A O 1
ATOM 747 N N . THR A 1 96 ? 10.333 2.835 -0.605 1.00 61.91 96 THR A N 1
ATOM 748 C CA . THR A 1 96 ? 10.799 3.434 0.644 1.00 61.91 96 THR A CA 1
ATOM 749 C C . THR A 1 96 ? 10.973 2.332 1.696 1.00 61.91 96 THR A C 1
ATOM 751 O O . THR A 1 96 ? 10.046 1.992 2.426 1.00 61.91 96 THR A O 1
ATOM 754 N N . LYS A 1 97 ? 12.190 1.772 1.798 1.00 54.22 97 LYS A N 1
ATOM 755 C CA . LYS A 1 97 ? 12.567 0.653 2.698 1.00 54.22 97 LYS A CA 1
ATOM 756 C C . LYS A 1 97 ? 12.015 0.734 4.126 1.00 54.22 97 LYS A C 1
ATOM 758 O O . LYS A 1 97 ? 11.807 -0.299 4.750 1.00 54.22 97 LYS A O 1
ATOM 763 N N . ARG A 1 98 ? 11.831 1.949 4.646 1.00 52.53 98 ARG A N 1
ATOM 764 C CA . ARG A 1 98 ? 11.426 2.194 6.033 1.00 52.53 98 ARG A CA 1
ATOM 765 C C . ARG A 1 98 ? 9.987 1.753 6.312 1.00 52.53 98 ARG A C 1
ATOM 767 O O . ARG A 1 98 ? 9.775 1.078 7.306 1.00 52.53 98 ARG A O 1
ATOM 774 N N . GLY A 1 99 ? 9.044 2.066 5.420 1.00 57.53 99 GLY A N 1
ATOM 775 C CA . GLY A 1 99 ? 7.646 1.651 5.583 1.00 57.53 99 GLY A CA 1
ATOM 776 C C . GLY A 1 99 ? 7.529 0.133 5.501 1.00 57.53 99 GLY A C 1
ATOM 777 O O . GLY A 1 99 ? 7.072 -0.519 6.429 1.00 57.53 99 GLY A O 1
ATOM 778 N N . VAL A 1 100 ? 8.086 -0.454 4.444 1.00 66.00 100 VAL A N 1
ATOM 779 C CA . VAL A 1 100 ? 8.011 -1.898 4.177 1.00 66.00 100 VAL A CA 1
ATOM 780 C C . VAL A 1 100 ? 8.568 -2.758 5.320 1.00 66.00 100 VAL A C 1
ATOM 782 O O . VAL A 1 100 ? 7.946 -3.751 5.688 1.00 66.00 100 VAL A O 1
ATOM 785 N N . GLN A 1 101 ? 9.716 -2.396 5.906 1.00 64.12 101 GLN A N 1
ATOM 786 C CA . GLN A 1 101 ? 10.308 -3.174 7.005 1.00 64.12 101 GLN A CA 1
ATOM 787 C C . GLN A 1 101 ? 9.434 -3.174 8.263 1.00 64.12 101 GLN A C 1
ATOM 789 O O . GLN A 1 101 ? 9.284 -4.209 8.909 1.00 64.12 101 GLN A O 1
ATOM 794 N N . GLU A 1 102 ? 8.821 -2.038 8.587 1.00 67.25 102 GLU A N 1
ATOM 795 C CA . GLU A 1 102 ? 7.977 -1.900 9.773 1.00 67.25 102 GLU A CA 1
ATOM 796 C C . GLU A 1 102 ? 6.690 -2.733 9.698 1.00 67.25 102 GLU A C 1
ATOM 798 O O . GLU A 1 102 ? 6.215 -3.209 10.736 1.00 67.25 102 GLU A O 1
ATOM 803 N N . PHE A 1 103 ? 6.145 -2.923 8.493 1.00 70.38 103 PHE A N 1
ATOM 804 C CA . PHE A 1 103 ? 4.969 -3.761 8.258 1.00 70.38 103 PHE A CA 1
ATOM 805 C C . PHE A 1 103 ? 5.332 -5.248 8.110 1.00 70.38 103 PHE A C 1
ATOM 807 O O . PHE A 1 103 ? 4.684 -6.096 8.728 1.00 70.38 103 PHE A O 1
ATOM 814 N N . MET A 1 104 ? 6.414 -5.576 7.385 1.00 65.19 104 MET A N 1
ATOM 815 C CA . MET A 1 104 ? 6.878 -6.963 7.209 1.00 65.19 104 MET A CA 1
ATOM 816 C C . MET A 1 104 ? 7.187 -7.667 8.530 1.00 65.19 104 MET A C 1
ATOM 818 O O . MET A 1 104 ? 6.919 -8.856 8.668 1.00 65.19 104 MET A O 1
ATOM 822 N N . GLU A 1 105 ? 7.779 -6.968 9.499 1.00 68.00 105 GLU A N 1
ATOM 823 C CA . GLU A 1 105 ? 8.215 -7.595 10.752 1.00 68.00 105 GLU A CA 1
ATOM 824 C C . GLU A 1 105 ? 7.074 -7.816 11.756 1.00 68.00 105 GLU A C 1
ATOM 826 O O . GLU A 1 105 ? 7.275 -8.499 12.763 1.00 68.00 105 GLU A O 1
ATOM 831 N N . ARG A 1 106 ? 5.886 -7.239 11.524 1.00 64.19 106 ARG A N 1
ATOM 832 C CA . ARG A 1 106 ? 4.846 -7.150 12.562 1.00 64.19 106 ARG A CA 1
ATOM 833 C C . ARG A 1 106 ? 3.462 -7.637 12.149 1.00 64.19 106 ARG A C 1
ATOM 835 O O . ARG A 1 106 ? 2.690 -7.955 13.051 1.00 64.19 106 ARG A O 1
ATOM 842 N N . LEU A 1 107 ? 3.140 -7.718 10.855 1.00 82.56 107 LEU A N 1
ATOM 843 C CA . LEU A 1 107 ? 1.750 -7.877 10.416 1.00 82.56 107 LEU A CA 1
ATOM 844 C C . LEU A 1 107 ? 1.580 -9.047 9.427 1.00 82.56 107 LEU A C 1
ATOM 846 O O . LEU A 1 107 ? 1.998 -8.942 8.273 1.00 82.56 107 LEU A O 1
ATOM 850 N N . PRO A 1 108 ? 0.953 -10.168 9.847 1.00 84.81 108 PRO A N 1
ATOM 851 C CA . PRO A 1 108 ? 0.698 -11.320 8.978 1.00 84.81 108 PRO A CA 1
ATOM 852 C C . PRO A 1 108 ? -0.052 -10.957 7.690 1.00 84.81 108 PRO A C 1
ATOM 854 O O . PRO A 1 108 ? 0.360 -11.387 6.616 1.00 84.81 108 PRO A O 1
ATOM 857 N N . GLY A 1 109 ? -1.073 -10.093 7.782 1.00 86.62 109 GLY A N 1
ATOM 858 C CA . GLY A 1 109 ? -1.826 -9.619 6.617 1.00 86.62 109 GLY A CA 1
ATOM 859 C C . GLY A 1 109 ? -0.928 -8.946 5.577 1.00 86.62 109 GLY A C 1
ATOM 860 O O . GLY A 1 109 ? -1.061 -9.214 4.385 1.00 86.62 109 GLY A O 1
ATOM 861 N N . PHE A 1 110 ? 0.062 -8.163 6.020 1.00 90.38 110 PHE A N 1
ATOM 862 C CA . PHE A 1 110 ? 1.046 -7.551 5.130 1.00 90.38 110 PHE A CA 1
ATOM 863 C C . PHE A 1 110 ? 1.892 -8.585 4.395 1.00 90.38 110 PHE A C 1
ATOM 865 O O . PHE A 1 110 ? 2.081 -8.461 3.189 1.00 90.38 110 PHE A O 1
ATOM 872 N N . ILE A 1 111 ? 2.412 -9.597 5.094 1.00 89.12 111 ILE A N 1
ATOM 873 C CA . ILE A 1 111 ? 3.231 -10.647 4.468 1.00 89.12 111 ILE A CA 1
ATOM 874 C C . ILE A 1 111 ? 2.406 -11.393 3.419 1.00 89.12 111 ILE A C 1
ATOM 876 O O . ILE A 1 111 ? 2.876 -11.579 2.295 1.00 89.12 111 ILE A O 1
ATOM 880 N N . ASP A 1 112 ? 1.171 -11.762 3.765 1.00 90.56 112 ASP A N 1
ATOM 881 C CA . ASP A 1 112 ? 0.254 -12.448 2.857 1.00 90.56 112 ASP A CA 1
ATOM 882 C C . ASP A 1 112 ? 0.000 -11.615 1.601 1.00 90.56 112 ASP A C 1
ATOM 884 O O . ASP A 1 112 ? 0.190 -12.085 0.476 1.00 90.56 112 ASP A O 1
ATOM 888 N N . GLY A 1 113 ? -0.337 -10.339 1.790 1.00 92.00 113 GLY A N 1
ATOM 889 C CA . GLY A 1 113 ? -0.521 -9.408 0.690 1.00 92.00 113 GLY A CA 1
ATOM 890 C C . GLY A 1 113 ? 0.746 -9.214 -0.139 1.00 92.00 113 GLY A C 1
ATOM 891 O O . GLY A 1 113 ? 0.687 -9.184 -1.364 1.00 92.00 113 GLY A O 1
ATOM 892 N N . PHE A 1 114 ? 1.908 -9.120 0.498 1.00 91.50 114 PHE A N 1
ATOM 893 C CA . PHE A 1 114 ? 3.184 -8.927 -0.181 1.00 91.50 114 PHE A CA 1
ATOM 894 C C . PHE A 1 114 ? 3.515 -10.084 -1.109 1.00 91.50 114 PHE A C 1
ATOM 896 O O . PHE A 1 114 ? 3.862 -9.856 -2.267 1.00 91.50 114 PHE A O 1
ATOM 903 N N . MET A 1 115 ? 3.350 -11.320 -0.645 1.00 90.00 115 MET A N 1
ATOM 904 C CA . MET A 1 115 ? 3.574 -12.501 -1.477 1.00 90.00 115 MET A CA 1
ATOM 905 C C . MET A 1 115 ? 2.600 -12.539 -2.661 1.00 90.00 115 MET A C 1
ATOM 907 O O . MET A 1 115 ? 3.038 -12.732 -3.800 1.00 90.00 115 MET A O 1
ATOM 911 N N . GLU A 1 116 ? 1.315 -12.239 -2.425 1.00 91.81 116 GLU A N 1
ATOM 912 C CA . GLU A 1 116 ? 0.317 -12.073 -3.493 1.00 91.81 116 GLU A CA 1
ATOM 913 C C . GLU A 1 116 ? 0.746 -10.993 -4.507 1.00 91.81 116 GLU A C 1
ATOM 915 O O . GLU A 1 116 ? 0.689 -11.211 -5.719 1.00 91.81 116 GLU A O 1
ATOM 920 N N . GLY A 1 117 ? 1.236 -9.848 -4.026 1.00 88.94 117 GLY A N 1
ATOM 921 C CA . GLY A 1 117 ? 1.706 -8.725 -4.835 1.00 88.94 117 GLY A CA 1
ATOM 922 C C . GLY A 1 117 ? 2.963 -9.035 -5.648 1.00 88.94 117 GLY A C 1
ATOM 923 O O . GLY A 1 117 ? 3.059 -8.632 -6.803 1.00 88.94 117 GLY A O 1
ATOM 924 N N . VAL A 1 118 ? 3.913 -9.802 -5.110 1.00 89.69 118 VAL A N 1
ATOM 925 C CA . VAL A 1 118 ? 5.086 -10.268 -5.876 1.00 89.69 118 VAL A CA 1
ATOM 926 C C . VAL A 1 118 ? 4.686 -11.340 -6.904 1.00 89.69 118 VAL A C 1
ATOM 928 O O . VAL A 1 118 ? 5.400 -11.568 -7.880 1.00 89.69 118 VAL A O 1
ATOM 931 N N . GLY A 1 119 ? 3.513 -11.961 -6.742 1.00 84.69 119 GLY A N 1
ATOM 932 C CA . GLY A 1 119 ? 3.045 -13.071 -7.572 1.00 84.69 119 GLY A CA 1
ATOM 933 C C . GLY A 1 119 ? 3.609 -14.427 -7.137 1.00 84.69 119 GLY A C 1
ATOM 934 O O . GLY A 1 119 ? 3.681 -15.345 -7.955 1.00 84.69 119 GLY A O 1
ATOM 935 N N . MET A 1 120 ? 4.029 -14.561 -5.874 1.00 73.81 120 MET A N 1
ATOM 936 C CA . MET A 1 120 ? 4.462 -15.832 -5.289 1.00 73.81 120 MET A CA 1
ATOM 937 C C . MET A 1 120 ? 3.313 -16.473 -4.495 1.00 73.81 120 MET A C 1
ATOM 939 O O . MET A 1 120 ? 2.711 -15.806 -3.654 1.00 73.81 120 MET A O 1
ATOM 943 N N . PRO A 1 121 ? 3.000 -17.764 -4.707 1.00 58.44 121 PRO A N 1
ATOM 944 C CA . PRO A 1 121 ? 2.055 -18.475 -3.849 1.00 58.44 121 PRO A CA 1
ATOM 945 C C . PRO A 1 121 ? 2.646 -18.646 -2.440 1.00 58.44 121 PRO A C 1
ATOM 947 O O . PRO A 1 121 ? 3.812 -19.018 -2.303 1.00 58.44 121 PRO A O 1
ATOM 950 N N . LEU A 1 122 ? 1.857 -18.388 -1.391 1.00 52.38 122 LEU A N 1
ATOM 951 C CA . LEU A 1 122 ? 2.290 -18.438 0.020 1.00 52.38 122 LEU A CA 1
ATOM 952 C C . LEU A 1 122 ? 2.899 -19.792 0.434 1.00 52.38 122 LEU A C 1
ATOM 954 O O . LEU A 1 122 ? 3.785 -19.872 1.281 1.00 52.38 122 LEU A O 1
ATOM 958 N N . ASP A 1 123 ? 2.476 -20.856 -0.231 1.00 58.59 123 ASP A N 1
ATOM 959 C CA . ASP A 1 123 ? 2.914 -22.241 -0.098 1.00 58.59 123 ASP A CA 1
ATOM 960 C C . ASP A 1 123 ? 4.326 -22.515 -0.662 1.00 58.59 123 ASP A C 1
ATOM 962 O O . ASP A 1 123 ? 4.863 -23.604 -0.473 1.00 58.59 123 ASP A O 1
ATOM 966 N N . SER A 1 124 ? 4.978 -21.525 -1.282 1.00 55.28 124 SER A N 1
ATOM 967 C CA . SER A 1 124 ? 6.374 -21.619 -1.749 1.00 55.28 124 SER A CA 1
ATOM 968 C C . SER A 1 124 ? 7.441 -21.292 -0.686 1.00 55.28 124 SER A C 1
ATOM 970 O O . SER A 1 124 ? 8.634 -21.354 -0.986 1.00 55.28 124 SER A O 1
ATOM 972 N N . LEU A 1 125 ? 7.032 -20.975 0.551 1.00 51.66 125 LEU A N 1
ATOM 973 C CA . LEU A 1 125 ? 7.911 -20.618 1.681 1.00 51.66 125 LEU A CA 1
ATOM 974 C C . LEU A 1 125 ? 8.125 -21.750 2.709 1.00 51.66 125 LEU A C 1
ATOM 976 O O . LEU A 1 125 ? 8.754 -21.517 3.744 1.00 51.66 125 LEU A O 1
ATOM 980 N N . GLN A 1 126 ? 7.589 -22.949 2.449 1.00 42.91 126 GLN A N 1
ATOM 981 C CA . GLN A 1 126 ? 7.776 -24.160 3.266 1.00 42.91 126 GLN A CA 1
ATOM 982 C C . GLN A 1 126 ? 8.969 -24.992 2.785 1.00 42.91 126 GLN A C 1
ATOM 984 O O . GLN A 1 126 ? 9.649 -25.580 3.658 1.00 42.91 126 GLN A O 1
#

Foldseek 3Di:
DDDDDDDDDDDDDPPPDPDPDPDQLLRQLQVLLVVCLVCVLPDDLVNLVVSVVSNVVSVVVCVVPVVVDDPVSVLSNLLSQLLNVLLCVLSVHDDPVVVLVVSVVPHPSSPCSVCVNVVHDPVVVD

=== Feature glossary ===
Feature key, reading from the visual/contextual features back to the raw sequence:

Rendered structure images. Six rendered views show the 3D structure from the faces of a cube — i.e. along ±x, ±y, ±z. Rendering representation is drawn randomly per protein from cartoon (secondary-structure ribbons), sticks (backbone bonds), or molecular surface; coloring is either N→C rainbow (blue at the N-terminus through red at the C-terminus) or one color per chain.

Contact-map, Ramachandran, and PAE plots. The contact map is a binary N×N matrix image: pixel (i, j) is dark where Cα_i and Cα_j are within 8 Å and |i−j|>4. Because the |i−j|>4 filter removes local helical contacts, off-diagonal stripes parallel to the main diagonal indicate parallel β-sheets; stripes perpendicular to it indicate antiparallel β-sheets. The Ramachandran plot scatters every residue's (φ, ψ) pair against the sterically allowed regions. The PAE heatmap renders the predicted-aligned-error matrix.

InterPro / GO / CATH / organism. Database cross-references. InterPro integrates a dozen domain/family signature databases into unified entries with residue-range hits. GO terms attach function/process/location labels with evidence codes. CATH codes position the fold in a four-level structural taxonomy. Organism is the NCBI-taxonomy species name.

Nearest PDB structures. The Foldseek neighbor list gives the closest experimentally determined structures in the PDB, ranked by structural alignment. TM-score near 1 means near-identical fold; near 0.3 means only rough topology match. This is how one finds what a novel AlphaFold prediction most resembles in the solved-structure universe.

Predicted aligned error. PAE(i, j) answers: if I align the predicted and true structures on residue i, how far off (in Å) do I expect residue j to be? A block-diagonal PAE matrix with low values on the blocks and high values off-diagonal is the signature of a multi-domain protein with confidently predicted domains but uncertain inter-domain orientation.

Solvent-accessible surface area. Accessible surface area quantifies burial. A residue with SASA near zero is packed into the hydrophobic core; one with SASA >100 Å² sits on the surface. Computed here via the Shrake–Rupley numerical algorithm with a 1.4 Å probe.

B-factor. B-factor (Debye–Waller factor) reflects atomic displacement in the crystal lattice. It is an experimental observable (units Å²), not a prediction; low values mean the atom is pinned down, high values mean it moves or is heterogeneous across the crystal.

pLDDT. For AlphaFold models, the B-factor field carries pLDDT — the model's own estimate of local accuracy on a 0–100 scale. Regions with pLDDT<50 should be treated as essentially unmodeled; they often correspond to intrinsically disordered segmen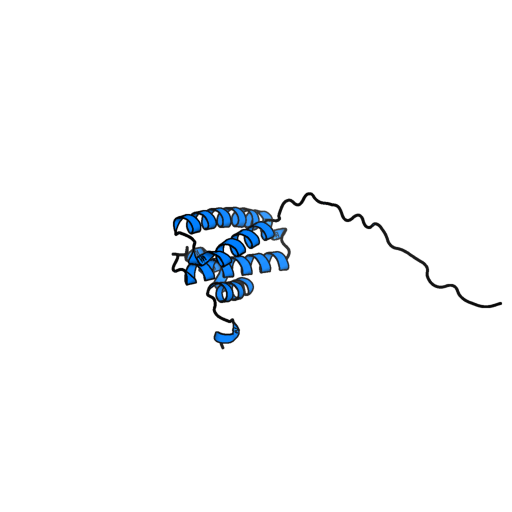ts.

Backbone torsions (φ/ψ). φ (phi) and ψ (psi) are the two rotatable backbone dihedrals per residue: φ is the C(i-1)–N–Cα–C torsion, ψ is the N–Cα–C–N(i+1) torsion, both in degrees on (−180°, 180°]. α-helical residues cluster near (−60°, −45°); β-strand residues near (−120°, +130°). A Ramachandran plot is simply a scatter of (φ, ψ) for every residue.

Radius of gyration, Cα contacts, bounding box. Radius of gyration (Rg) is the root-mean-square distance of Cα atoms from their centroid — a single number for overall size and compactness. A globular domain of N residues has Rg ≈ 2.2·N^0.38 Å; an extended or disordered chain has a much larger Rg. The Cα contact count is the number of residue pairs whose Cα atoms are within 8 Å and are more than four positions apart in sequence — a standard proxy for tertiary packing density. The bounding box is the smallest axis-aligned box enclosing all Cα atoms.

Secondary structure (3-state, P-SEA). Three-state secondary structure (P-SEA) collapses the eight DSSP classes into helix (a), strand (b), and coil (c). P-SEA assigns these from Cα geometry alone — distances and angles — without requiring backbone oxygens, so it works on any Cα trace.

Secondary structure (8-state, DSSP). DSSP 8-state secondary structure assigns each residue one of H (α-helix), G (3₁₀-helix), I (π-helix), E (extended β-strand), B (isolated β-bridge), T (hydrogen-bonded turn), S (bend), or '-' (coil). The assignment is computed from backbone hydrogen-bond geometry via the Kabsch–Sander algorithm.

Foldseek 3Di. A 3Di character summarizes, for each residue, the relative orientation of the Cα frame of its nearest spatial neighbor. Because it encodes fold topology rather than chemistry, 3Di alignments detect remote structural similarity that sequence alignment misses.

mmCIF coordinates. The mmCIF block holds the 3D Cartesian coordinates of each backbone atom (N, Cα, C, O) in ångströms. mmCIF is the PDB's canonical archive format — a tagged-loop text representation of the atomic model.

Sequence. Sequence gives the chain of amino acids in standard one-letter code (A=alanine, C=cysteine, …, Y=tyrosine), read N→C. It is the only feature that is directly encoded by the gene; all structural features are derived from the folded form of this sequence.